Protein AF-A0AAW8RRN5-F1 (afdb_monomer_lite)

Sequence (176 aa):
TKATVTQSLIDQYHDVGMQFALWTVPYNDHQKYSDMGVDYITTDSASGNLRYFEPALRSGMTANKTDLTGPTYIEEMSNGEIHIRVNVTGGQNDVGVYICALESWAIPRYSLTLIGYVRSNKVTGFSFVPVAVGVGGYSANDSTIADANIKSGYLCTGTNWEQRSSYAAFDIFYRI

Secondary structure (DSSP, 8-state):
-PPPP-HHHHHHHHHTT---EEEEE-GGGHHHHHHTT-SEEEEETTTTEEEEE-PPB-TTEEE--SSSS---EEEEETTTEEEEEEEEEES--STT-EEEEPPGGG--SS-EEEEEEEE-SSSTT-SEEEEEEEEE-TT---TT-SSTT-SSSEEEE-TTGGG-SSEEEEEEEEE-

Radius of gyration: 20.65 Å; chains: 1; bounding box: 43×32×59 Å

InterPro domains:
  IPR017946 PLC-like phosphodiesterase, TIM beta/alpha-barrel domain superfamily [G3DSA:3.20.20.190] (1-54)
  IPR017946 PLC-like phosphodiesterase, TIM beta/alpha-barrel domain superfamily [SSF51695] (4-52)

Structure (mmCIF, N/CA/C/O backbone):
data_AF-A0AAW8RRN5-F1
#
_entry.id   AF-A0AAW8RRN5-F1
#
loop_
_atom_site.group_PDB
_atom_site.id
_atom_site.type_symbol
_atom_site.label_atom_id
_atom_site.label_alt_id
_atom_site.label_comp_id
_atom_site.label_asym_id
_atom_site.label_entity_id
_atom_site.label_seq_id
_atom_site.pdbx_PDB_ins_code
_atom_site.Cartn_x
_atom_site.Cartn_y
_atom_site.Cartn_z
_atom_site.occupancy
_atom_site.B_iso_or_equiv
_atom_site.auth_seq_id
_atom_site.auth_comp_id
_atom_site.auth_asym_id
_atom_site.auth_atom_id
_atom_site.pdbx_PDB_model_num
ATOM 1 N N . THR A 1 1 ? 0.189 17.343 36.666 1.00 41.44 1 THR A N 1
ATOM 2 C CA . THR A 1 1 ? 0.437 15.914 36.966 1.00 41.44 1 THR A CA 1
ATOM 3 C C . THR A 1 1 ? -0.049 15.115 35.776 1.00 41.44 1 THR A C 1
ATOM 5 O O . THR A 1 1 ? -1.177 15.344 35.365 1.00 41.44 1 THR A O 1
ATOM 8 N N . LYS A 1 2 ? 0.783 14.272 35.147 1.00 42.06 2 LYS A N 1
ATOM 9 C CA . LYS A 1 2 ? 0.292 13.385 34.077 1.00 42.06 2 LYS A CA 1
ATOM 10 C C . LYS A 1 2 ? -0.661 12.380 34.727 1.00 42.06 2 LYS A C 1
ATOM 12 O O . LYS A 1 2 ? -0.235 11.671 35.636 1.00 42.06 2 LYS A O 1
ATOM 17 N N . ALA A 1 3 ? -1.929 12.362 34.323 1.00 53.38 3 ALA A N 1
ATOM 18 C CA . ALA A 1 3 ? -2.833 11.290 34.716 1.00 53.38 3 ALA A CA 1
ATOM 19 C C . ALA A 1 3 ? -2.249 9.983 34.161 1.00 53.38 3 ALA A C 1
ATOM 21 O O . ALA A 1 3 ? -2.013 9.875 32.959 1.00 53.38 3 ALA A O 1
ATOM 22 N N . THR A 1 4 ? -1.916 9.041 35.041 1.00 71.38 4 THR A N 1
ATOM 23 C CA . THR A 1 4 ? -1.472 7.704 34.640 1.00 71.38 4 THR A CA 1
ATOM 24 C C . THR A 1 4 ? -2.639 6.763 34.860 1.00 71.38 4 THR A C 1
ATOM 26 O O . THR A 1 4 ? -3.236 6.746 35.933 1.00 71.38 4 THR A O 1
ATOM 29 N N . VAL A 1 5 ? -3.006 6.033 33.813 1.00 83.19 5 VAL A N 1
ATOM 30 C CA . VAL A 1 5 ? -4.026 4.989 33.893 1.00 83.19 5 VAL A CA 1
ATOM 31 C C . VAL A 1 5 ? -3.400 3.826 34.656 1.00 83.19 5 VAL A C 1
ATOM 33 O O . VAL A 1 5 ? -2.374 3.293 34.231 1.00 83.19 5 VAL A O 1
ATOM 36 N N . THR A 1 6 ? -3.978 3.481 35.802 1.00 90.38 6 THR A N 1
ATOM 37 C CA . THR A 1 6 ? -3.542 2.375 36.663 1.00 90.38 6 THR A CA 1
ATOM 38 C C . THR A 1 6 ? -4.605 1.281 36.683 1.00 90.38 6 THR A C 1
ATOM 40 O O . THR A 1 6 ? -5.765 1.552 36.380 1.00 90.38 6 THR A O 1
ATOM 43 N N . GLN A 1 7 ? -4.224 0.060 37.076 1.00 91.56 7 GLN A N 1
ATOM 44 C CA . GLN A 1 7 ? -5.169 -1.053 37.230 1.00 91.56 7 GLN A CA 1
ATOM 45 C C . GLN A 1 7 ? -6.316 -0.676 38.176 1.00 91.56 7 GLN A C 1
ATOM 47 O O . GLN A 1 7 ? -7.476 -0.765 37.807 1.00 91.56 7 GLN A O 1
ATOM 52 N N . SER A 1 8 ? -5.986 -0.106 39.339 1.00 92.75 8 SER A N 1
ATOM 53 C CA . SER A 1 8 ? -6.981 0.296 40.338 1.00 92.75 8 SER A CA 1
ATOM 54 C C . SER A 1 8 ? -7.982 1.334 39.833 1.00 92.75 8 SER A C 1
ATOM 56 O O . SER A 1 8 ? -9.090 1.397 40.349 1.00 92.75 8 SER A O 1
ATOM 58 N N . LEU A 1 9 ? -7.604 2.173 38.861 1.00 90.75 9 LEU A N 1
ATOM 59 C CA . LEU A 1 9 ? -8.548 3.100 38.243 1.00 90.75 9 LEU A CA 1
ATOM 60 C C . LEU A 1 9 ? -9.556 2.340 37.380 1.00 90.75 9 LEU A C 1
ATOM 62 O O . LEU A 1 9 ? -10.740 2.626 37.469 1.00 90.75 9 LEU A O 1
ATOM 66 N N . ILE A 1 10 ? -9.092 1.387 36.569 1.00 92.56 10 ILE A N 1
ATOM 67 C CA . ILE A 1 10 ? -9.951 0.568 35.703 1.00 92.56 10 ILE A CA 1
ATOM 68 C C . ILE A 1 10 ? -10.913 -0.258 36.562 1.00 92.56 10 ILE A C 1
ATOM 70 O O . ILE A 1 10 ? -12.122 -0.189 36.350 1.00 92.56 10 ILE A O 1
ATOM 74 N N . ASP A 1 11 ? -10.388 -0.913 37.601 1.00 94.56 11 ASP A N 1
ATOM 75 C CA . ASP A 1 11 ? -11.176 -1.712 38.542 1.00 94.56 11 ASP A CA 1
ATOM 76 C C . ASP A 1 11 ? -12.302 -0.876 39.182 1.00 94.56 11 ASP A C 1
ATOM 78 O O . ASP A 1 11 ? -13.442 -1.321 39.245 1.00 94.56 11 ASP A O 1
ATOM 82 N N . GLN A 1 12 ? -12.031 0.380 39.568 1.00 94.12 12 GLN A N 1
ATOM 83 C CA . GLN A 1 12 ? -13.049 1.278 40.137 1.00 94.12 12 GLN A CA 1
ATOM 84 C C . GLN A 1 12 ? -14.216 1.567 39.184 1.00 94.12 12 GLN A C 1
ATOM 86 O O . GLN A 1 12 ? -15.344 1.727 39.651 1.00 94.12 12 GLN A O 1
ATOM 91 N N . TYR A 1 13 ? -13.972 1.666 37.873 1.00 93.88 13 TYR A N 1
ATOM 92 C CA . TYR A 1 13 ? -15.048 1.852 36.893 1.00 93.88 13 TYR A CA 1
ATOM 93 C C . TYR A 1 13 ? -15.835 0.559 36.684 1.00 93.88 13 TYR A C 1
ATOM 95 O O . TYR A 1 13 ? -17.067 0.593 36.637 1.00 93.88 13 TYR A O 1
ATOM 103 N N . HIS A 1 14 ? -15.147 -0.580 36.625 1.00 95.50 14 HIS A N 1
ATOM 104 C CA . HIS A 1 14 ? -15.796 -1.883 36.500 1.00 95.50 14 HIS A CA 1
ATOM 105 C C . HIS A 1 14 ? -16.646 -2.234 37.728 1.00 95.50 14 HIS A C 1
ATOM 107 O O . HIS A 1 14 ? -17.763 -2.724 37.562 1.00 95.50 14 HIS A O 1
ATOM 113 N N . ASP A 1 15 ? -16.192 -1.897 38.939 1.00 96.31 15 ASP A N 1
ATOM 114 C CA . ASP A 1 15 ? -16.915 -2.122 40.201 1.00 96.31 15 ASP A CA 1
ATOM 115 C C . ASP A 1 15 ? -18.271 -1.397 40.252 1.00 96.31 15 ASP A C 1
ATOM 117 O O . ASP A 1 15 ? -19.215 -1.866 40.891 1.00 96.31 15 ASP A O 1
ATOM 121 N N . VAL A 1 16 ? -18.395 -0.261 39.555 1.00 96.12 16 VAL A N 1
ATOM 122 C CA . VAL A 1 16 ? -19.658 0.487 39.424 1.00 96.12 16 VAL A CA 1
ATOM 123 C C . VAL A 1 16 ? -20.437 0.135 38.151 1.00 96.12 16 VAL A C 1
ATOM 125 O O . VAL A 1 16 ? -21.426 0.793 37.827 1.00 96.12 16 VAL A O 1
ATOM 128 N N . GLY A 1 17 ? -20.015 -0.906 37.426 1.00 94.44 17 GLY A N 1
ATOM 129 C CA . GLY A 1 17 ? -20.662 -1.391 36.206 1.00 94.44 17 GLY A CA 1
ATOM 130 C C . GLY A 1 17 ? -20.455 -0.497 34.981 1.00 94.44 17 GLY A C 1
ATOM 131 O O . GLY A 1 17 ? -21.230 -0.583 34.028 1.00 94.44 17 GLY A O 1
ATOM 132 N N . MET A 1 18 ? -19.450 0.381 34.997 1.00 93.44 18 MET A N 1
ATOM 133 C CA . MET A 1 18 ? -19.102 1.237 33.865 1.00 93.44 18 MET A CA 1
ATOM 134 C C . MET A 1 18 ? -18.005 0.606 33.012 1.00 93.44 18 MET A C 1
ATOM 136 O O . MET A 1 18 ? -17.092 -0.025 33.529 1.00 93.44 18 MET A O 1
ATOM 140 N N . GLN A 1 19 ? -18.065 0.846 31.703 1.00 91.50 19 GLN A N 1
ATOM 141 C CA . GLN A 1 19 ? -16.966 0.528 30.792 1.00 91.50 19 GLN A CA 1
ATOM 142 C C . GLN A 1 19 ? -15.908 1.634 30.829 1.00 91.50 19 GLN A C 1
ATOM 144 O O . GLN A 1 19 ? -16.240 2.817 30.966 1.00 91.50 19 GLN A O 1
ATOM 149 N N . PHE A 1 20 ? -14.643 1.261 30.663 1.00 90.44 20 PHE A N 1
ATOM 150 C CA . PHE A 1 20 ? -13.511 2.176 30.677 1.00 90.44 20 PHE A CA 1
ATOM 151 C C . PHE A 1 20 ? -12.835 2.240 29.306 1.00 90.44 20 PHE A C 1
ATOM 153 O O . PHE A 1 20 ? -12.368 1.235 28.774 1.00 90.44 20 PHE A O 1
ATOM 160 N N . ALA A 1 21 ? -12.751 3.444 28.738 1.00 88.50 21 ALA A N 1
ATOM 161 C CA . ALA A 1 21 ? -12.163 3.674 27.424 1.00 88.50 21 ALA A CA 1
ATOM 162 C C . ALA A 1 21 ? -10.966 4.627 27.495 1.00 88.50 21 ALA A C 1
ATOM 164 O O . ALA A 1 21 ? -10.971 5.605 28.245 1.00 88.50 21 ALA A O 1
ATOM 165 N N . LEU A 1 22 ? -9.960 4.374 26.661 1.00 86.50 22 LEU A N 1
ATOM 166 C CA . LEU A 1 22 ? -8.821 5.262 26.467 1.00 86.50 22 LEU A CA 1
ATOM 167 C C . LEU A 1 22 ? -8.918 5.989 25.133 1.00 86.50 22 LEU A C 1
ATOM 169 O O . LEU A 1 22 ? -9.184 5.381 24.099 1.00 86.50 22 LEU A O 1
ATOM 173 N N . TRP A 1 23 ? -8.662 7.301 25.166 1.00 78.19 23 TRP A N 1
ATOM 174 C CA . TRP A 1 23 ? -8.775 8.125 23.967 1.00 78.19 23 TRP A CA 1
ATOM 175 C C . TRP A 1 23 ? -7.656 7.846 22.956 1.00 78.19 23 TRP A C 1
ATOM 177 O O . TRP A 1 23 ? -7.936 7.527 21.804 1.00 78.19 23 TRP A O 1
ATOM 187 N N . THR A 1 24 ? -6.392 7.934 23.386 1.00 76.38 24 THR A N 1
ATOM 188 C CA . THR A 1 24 ? -5.209 7.728 22.533 1.00 76.38 24 THR A CA 1
ATOM 189 C C . THR A 1 24 ? -4.173 6.876 23.252 1.00 76.38 24 THR A C 1
ATOM 191 O O . THR A 1 24 ? -3.712 7.248 24.333 1.00 76.38 24 THR A O 1
ATOM 194 N N . VAL A 1 25 ? -3.779 5.757 22.641 1.00 74.38 25 VAL A N 1
ATOM 195 C CA . VAL A 1 25 ? -2.774 4.830 23.186 1.00 74.38 25 VAL A CA 1
ATOM 196 C C . VAL A 1 25 ? -1.744 4.481 22.107 1.00 74.38 25 VAL A C 1
ATOM 198 O O . VAL A 1 25 ? -2.147 4.129 20.998 1.00 74.38 25 VAL A O 1
ATOM 201 N N . PRO A 1 26 ? -0.426 4.543 22.375 1.00 73.81 26 PRO A N 1
ATOM 202 C CA . PRO A 1 26 ? 0.571 4.035 21.436 1.00 73.81 26 PRO A CA 1
ATOM 203 C C . PRO A 1 26 ? 0.301 2.585 21.057 1.00 73.81 26 PRO A C 1
ATOM 205 O O . PRO A 1 26 ? 0.057 1.772 21.940 1.00 73.81 26 PRO A O 1
ATOM 208 N N . TYR A 1 27 ? 0.373 2.252 19.766 1.00 67.94 27 TYR A N 1
ATOM 209 C CA . TYR A 1 27 ? 0.053 0.906 19.268 1.00 67.94 27 TYR A CA 1
ATOM 210 C C . TYR A 1 27 ? 0.786 -0.202 20.045 1.00 67.94 27 TYR A C 1
ATOM 212 O O . TYR A 1 27 ? 0.184 -1.182 20.472 1.00 67.94 27 TYR A O 1
ATOM 220 N N . ASN A 1 28 ? 2.071 0.017 20.346 1.00 74.50 28 ASN A N 1
ATOM 221 C CA . ASN A 1 28 ? 2.898 -0.922 21.114 1.00 74.50 28 ASN A CA 1
ATOM 222 C C . ASN A 1 28 ? 2.404 -1.172 22.553 1.00 74.50 28 ASN A C 1
ATOM 224 O O . ASN A 1 28 ? 2.787 -2.169 23.157 1.00 74.50 28 ASN A O 1
ATOM 228 N N . ASP A 1 29 ? 1.559 -0.293 23.095 1.00 80.69 29 ASP A N 1
ATOM 229 C CA . ASP A 1 29 ? 0.977 -0.411 24.431 1.00 80.69 29 ASP A CA 1
ATOM 230 C C . ASP A 1 29 ? -0.466 -0.957 24.409 1.00 80.69 29 ASP A C 1
ATOM 232 O O . ASP A 1 29 ? -1.042 -1.165 25.475 1.00 80.69 29 ASP A O 1
ATOM 236 N N . HIS A 1 30 ? -1.077 -1.219 23.244 1.00 78.69 30 HIS A N 1
ATOM 237 C CA . HIS A 1 30 ? -2.470 -1.700 23.169 1.00 78.69 30 HIS A CA 1
ATOM 238 C C . HIS A 1 30 ? -2.669 -3.005 23.933 1.00 78.69 30 HIS A C 1
ATOM 240 O O . HIS A 1 30 ? -3.596 -3.100 24.734 1.00 78.69 30 HIS A O 1
ATOM 246 N N . GLN A 1 31 ? -1.762 -3.973 23.759 1.00 78.94 31 GLN A N 1
ATOM 247 C CA . GLN A 1 31 ? -1.836 -5.246 24.479 1.00 78.94 31 GLN A CA 1
ATOM 248 C C . GLN A 1 31 ? -1.771 -5.030 25.992 1.00 78.94 31 GLN A C 1
ATOM 250 O O . GLN A 1 31 ? -2.593 -5.565 26.722 1.00 78.94 31 GLN A O 1
ATOM 255 N N . LYS A 1 32 ? -0.864 -4.165 26.457 1.00 87.06 32 LYS A N 1
ATOM 256 C CA . LYS A 1 32 ? -0.743 -3.820 27.876 1.00 87.06 32 LYS A CA 1
ATOM 257 C C . LYS A 1 32 ? -2.063 -3.285 28.439 1.00 87.06 32 LYS A C 1
ATOM 259 O O . LYS A 1 32 ? -2.450 -3.679 29.530 1.00 87.06 32 LYS A O 1
ATOM 264 N N . TYR A 1 33 ? -2.744 -2.383 27.733 1.00 88.25 33 TYR A N 1
ATOM 265 C CA . TYR A 1 33 ? -4.007 -1.815 28.218 1.00 88.25 33 TYR A CA 1
ATOM 266 C C . TYR A 1 33 ? -5.197 -2.771 28.063 1.00 88.25 33 TYR A C 1
ATOM 268 O O . TYR A 1 33 ? -6.084 -2.761 28.914 1.00 88.25 33 TYR A O 1
ATOM 276 N N . SER A 1 34 ? -5.183 -3.642 27.053 1.00 84.31 34 SER A N 1
ATOM 277 C CA . SER A 1 34 ? -6.124 -4.762 26.949 1.00 84.31 34 SER A CA 1
ATOM 278 C C . SER A 1 34 ? -5.972 -5.723 28.131 1.00 84.31 34 SER A C 1
ATOM 280 O O . SER A 1 34 ? -6.970 -6.113 28.728 1.00 84.31 34 SER A O 1
ATOM 282 N N . ASP A 1 35 ? -4.737 -6.063 28.510 1.00 86.88 35 ASP A N 1
ATOM 283 C CA . ASP A 1 35 ? -4.440 -6.938 29.652 1.00 86.88 35 ASP A CA 1
ATOM 284 C C . ASP A 1 35 ? -4.862 -6.303 30.986 1.00 86.88 35 ASP A C 1
ATOM 286 O O . ASP A 1 35 ? -5.194 -7.008 31.934 1.00 86.88 35 ASP A O 1
ATOM 290 N N . MET A 1 36 ? -4.882 -4.967 31.052 1.00 91.56 36 MET A N 1
ATOM 291 C CA . MET A 1 36 ? -5.386 -4.212 32.203 1.00 91.56 36 MET A CA 1
ATOM 292 C C . MET A 1 36 ? -6.921 -4.120 32.256 1.00 91.56 36 MET A C 1
ATOM 294 O O . MET A 1 36 ? -7.456 -3.600 33.232 1.00 91.56 36 MET A O 1
ATOM 298 N N . GLY A 1 37 ? -7.639 -4.594 31.233 1.00 89.56 37 GLY A N 1
ATOM 299 C CA . GLY A 1 37 ? -9.105 -4.580 31.187 1.00 89.56 37 GLY A CA 1
ATOM 300 C C . GLY A 1 37 ? -9.727 -3.323 30.572 1.00 89.56 37 GLY A C 1
ATOM 301 O O . GLY A 1 37 ? -10.896 -3.046 30.810 1.00 89.56 37 GLY A O 1
ATOM 302 N N . VAL A 1 38 ? -8.990 -2.536 29.786 1.00 90.88 38 VAL A N 1
ATOM 303 C CA . VAL A 1 38 ? -9.593 -1.419 29.037 1.00 90.88 38 VAL A CA 1
ATOM 304 C C . VAL A 1 38 ? -10.581 -1.965 28.000 1.00 90.88 38 VAL A C 1
ATOM 306 O O . VAL A 1 38 ? -10.202 -2.759 27.143 1.00 90.88 38 VAL A O 1
ATOM 309 N N . ASP A 1 39 ? -11.833 -1.503 28.049 1.00 88.81 39 ASP A N 1
ATOM 310 C CA . ASP A 1 39 ? -12.910 -1.961 27.165 1.00 88.81 39 ASP A CA 1
ATOM 311 C C . ASP A 1 39 ? -12.750 -1.446 25.726 1.00 88.81 39 ASP A C 1
ATOM 313 O O . ASP A 1 39 ? -13.026 -2.166 24.767 1.00 88.81 39 ASP A O 1
ATOM 317 N N . TYR A 1 40 ? -12.309 -0.191 25.566 1.00 84.06 40 TYR A N 1
ATOM 318 C CA . TYR A 1 40 ? -12.158 0.444 24.253 1.00 84.06 40 TYR A CA 1
ATOM 319 C C . TYR A 1 40 ? -10.923 1.342 24.180 1.00 84.06 40 TYR A C 1
ATOM 321 O O . TYR A 1 40 ? -10.646 2.126 25.086 1.00 84.06 40 TYR A O 1
ATOM 329 N N . ILE A 1 41 ? -10.225 1.307 23.048 1.00 81.62 41 ILE A N 1
ATOM 330 C CA . ILE A 1 41 ? -9.204 2.292 22.681 1.00 81.62 41 ILE A CA 1
ATOM 331 C C . ILE A 1 41 ? -9.722 3.017 21.440 1.00 81.62 41 ILE A C 1
ATOM 333 O O . ILE A 1 41 ? -9.908 2.394 20.399 1.00 81.62 41 ILE A O 1
ATOM 337 N N . THR A 1 42 ? -10.018 4.314 21.551 1.00 70.12 42 THR A N 1
ATOM 338 C CA . THR A 1 42 ? -10.723 5.034 20.474 1.00 70.12 42 THR A CA 1
ATOM 339 C C . THR A 1 42 ? -9.802 5.494 19.349 1.00 70.12 42 THR A C 1
ATOM 341 O O . THR A 1 42 ? -10.259 5.637 18.220 1.00 70.12 42 THR A O 1
ATOM 344 N N . THR A 1 43 ? -8.522 5.744 19.640 1.00 61.16 43 THR A N 1
ATOM 345 C CA . THR A 1 43 ? -7.493 6.122 18.659 1.00 61.16 43 THR A CA 1
ATOM 346 C C . THR A 1 43 ? -6.141 5.550 19.089 1.00 61.16 43 THR A C 1
ATOM 348 O O . THR A 1 43 ? -5.878 5.394 20.287 1.00 61.16 43 THR A O 1
ATOM 351 N N . ASP A 1 44 ? -5.257 5.246 18.144 1.00 58.59 44 ASP A N 1
ATOM 352 C CA . ASP A 1 44 ? -3.858 4.966 18.448 1.00 58.59 44 ASP A CA 1
ATOM 353 C C . ASP A 1 44 ? -3.005 6.245 18.349 1.00 58.59 44 ASP A C 1
ATOM 355 O O . ASP A 1 44 ? -3.378 7.241 17.725 1.00 58.59 44 ASP A O 1
ATOM 359 N N . SER A 1 45 ? -1.845 6.274 19.012 1.00 48.91 45 SER A N 1
ATOM 360 C CA . SER A 1 45 ? -0.952 7.445 18.963 1.00 48.91 45 SER A CA 1
ATOM 361 C C . SER A 1 45 ? -0.248 7.631 17.613 1.00 48.91 45 SER A C 1
ATOM 363 O O . SER A 1 45 ? 0.641 8.478 17.520 1.00 48.91 45 SER A O 1
ATOM 365 N N . ALA A 1 46 ? -0.608 6.862 16.578 1.00 51.88 46 ALA A N 1
ATOM 366 C CA . ALA A 1 46 ? -0.275 7.225 15.207 1.00 51.88 46 ALA A CA 1
ATOM 367 C C . ALA A 1 46 ? -1.102 8.442 14.742 1.00 51.88 46 ALA A C 1
ATOM 369 O O . ALA A 1 46 ? -0.706 9.069 13.768 1.00 51.88 46 ALA A O 1
ATOM 370 N N . SER A 1 47 ? -2.187 8.793 15.465 1.00 45.09 47 SER A N 1
ATOM 371 C CA . SER A 1 47 ? -2.990 10.044 15.534 1.00 45.09 47 SER A CA 1
ATOM 372 C C . SER A 1 47 ? -2.935 11.039 14.357 1.00 45.09 47 SER A C 1
ATOM 374 O O . SER A 1 47 ? -2.985 12.256 14.526 1.00 45.09 47 SER A O 1
ATOM 376 N N . GLY A 1 48 ? -2.881 10.497 13.152 1.00 49.84 48 GLY A N 1
ATOM 377 C CA . GLY A 1 48 ? -2.867 11.177 11.861 1.00 49.84 48 GLY A CA 1
ATOM 378 C C . GLY A 1 48 ? -3.263 10.196 10.762 1.00 49.84 48 GLY A C 1
ATOM 379 O O . GLY A 1 48 ? -3.972 10.578 9.833 1.00 49.84 48 GLY A O 1
ATOM 380 N N . ASN A 1 49 ? -2.917 8.918 10.952 1.00 55.16 49 ASN A N 1
ATOM 381 C CA . ASN A 1 49 ? -3.413 7.817 10.143 1.00 55.16 49 ASN A CA 1
ATOM 382 C C . ASN A 1 49 ? -4.612 7.158 10.836 1.00 55.16 49 ASN A C 1
ATOM 384 O O . ASN A 1 49 ? -4.520 6.734 11.983 1.00 55.16 49 ASN A O 1
ATOM 388 N N . LEU A 1 50 ? -5.753 7.114 10.153 1.00 65.88 50 LEU A N 1
ATOM 389 C CA . LEU A 1 50 ? -7.006 6.526 10.622 1.00 65.88 50 LEU A CA 1
ATOM 390 C C . LEU A 1 50 ? -6.946 4.991 10.639 1.00 65.88 50 LEU A C 1
ATOM 392 O O . LEU A 1 50 ? -7.660 4.366 11.423 1.00 65.88 50 LEU A O 1
ATOM 396 N N . ARG A 1 51 ? -6.113 4.385 9.777 1.00 81.50 51 ARG A N 1
ATOM 397 C CA . ARG A 1 51 ? -5.906 2.931 9.636 1.00 81.50 51 ARG A CA 1
ATOM 398 C C . ARG A 1 51 ? -4.494 2.632 9.129 1.00 81.50 51 ARG A C 1
ATOM 400 O O . ARG A 1 51 ? -3.955 3.430 8.368 1.00 81.50 51 ARG A O 1
ATOM 407 N N . TYR A 1 52 ? -3.927 1.483 9.505 1.00 86.44 52 TYR A N 1
ATOM 408 C CA . TYR A 1 52 ? -2.610 0.998 9.065 1.00 86.44 52 TYR A CA 1
ATOM 409 C C . TYR A 1 52 ? -2.647 -0.516 8.818 1.00 86.44 52 TYR A C 1
ATOM 411 O O . TYR A 1 52 ? -3.270 -1.257 9.579 1.00 86.44 52 TYR A O 1
ATOM 419 N N . PHE A 1 53 ? -1.984 -0.982 7.761 1.00 87.50 53 PHE A N 1
ATOM 420 C CA . PHE A 1 53 ? -1.899 -2.394 7.396 1.00 87.50 53 PHE A CA 1
ATOM 421 C C . PHE A 1 53 ? -0.596 -2.706 6.650 1.00 87.50 53 PHE A C 1
ATOM 423 O O . PHE A 1 53 ? -0.246 -2.033 5.682 1.00 87.50 53 PHE A O 1
ATOM 430 N N . GLU A 1 54 ? 0.099 -3.769 7.056 1.00 92.38 54 GLU A N 1
ATOM 431 C CA . GLU A 1 54 ? 1.272 -4.302 6.352 1.00 92.38 54 GLU A CA 1
ATOM 432 C C . GLU A 1 54 ? 0.875 -5.545 5.549 1.00 92.38 54 GLU A C 1
ATOM 434 O O . GLU A 1 54 ? 0.679 -6.619 6.128 1.00 92.38 54 GLU A O 1
ATOM 439 N N . PRO A 1 55 ? 0.733 -5.443 4.217 1.00 91.56 55 PRO A N 1
ATOM 440 C CA . PRO A 1 55 ? 0.283 -6.567 3.422 1.00 91.56 55 PRO A CA 1
ATOM 441 C C . PRO A 1 55 ? 1.395 -7.598 3.199 1.00 91.56 55 PRO A C 1
ATOM 443 O O . PRO A 1 55 ? 2.577 -7.272 3.059 1.00 91.56 55 PRO A O 1
ATOM 446 N N . ALA A 1 56 ? 1.002 -8.863 3.036 1.00 92.06 56 ALA A N 1
ATOM 447 C CA . ALA A 1 56 ? 1.909 -9.890 2.538 1.00 92.06 56 ALA A CA 1
ATOM 448 C C . ALA A 1 56 ? 2.317 -9.595 1.082 1.00 92.06 56 ALA A C 1
ATOM 450 O O . ALA A 1 56 ? 1.466 -9.396 0.205 1.00 92.06 56 ALA A O 1
ATOM 451 N N . LEU A 1 57 ? 3.627 -9.604 0.825 1.00 93.06 57 LEU A N 1
ATOM 452 C CA . LEU A 1 57 ? 4.189 -9.436 -0.514 1.00 93.06 57 LEU A CA 1
ATOM 453 C C . LEU A 1 57 ? 4.044 -10.715 -1.343 1.00 93.06 57 LEU A C 1
ATOM 455 O O . LEU A 1 57 ? 4.093 -11.832 -0.824 1.00 93.06 57 LEU A O 1
ATOM 459 N N . ARG A 1 58 ? 3.855 -10.542 -2.650 1.00 91.06 58 ARG A N 1
ATOM 460 C CA . ARG A 1 58 ? 3.514 -11.606 -3.601 1.00 91.06 58 ARG A CA 1
ATOM 461 C C . ARG A 1 58 ? 4.529 -11.692 -4.737 1.00 91.06 58 ARG A C 1
ATOM 463 O O . ARG A 1 58 ? 5.470 -10.910 -4.826 1.00 91.06 58 ARG A O 1
ATOM 470 N N . SER A 1 59 ? 4.358 -12.697 -5.594 1.00 89.75 59 SER A N 1
ATOM 471 C CA . SER A 1 59 ? 5.147 -12.876 -6.825 1.00 89.75 59 SER A CA 1
ATOM 472 C C . SER A 1 59 ? 6.667 -12.933 -6.604 1.00 89.75 59 SER A C 1
ATOM 474 O O . SER A 1 59 ? 7.450 -12.433 -7.413 1.00 89.75 59 SER A O 1
ATOM 476 N N . GLY A 1 60 ? 7.093 -13.524 -5.482 1.00 90.81 60 GLY A N 1
ATOM 477 C CA . GLY A 1 60 ? 8.506 -13.633 -5.106 1.00 90.81 60 GLY A CA 1
ATOM 478 C C . GLY A 1 60 ? 9.149 -12.319 -4.650 1.00 90.81 60 GLY A C 1
ATOM 479 O O . GLY A 1 60 ? 10.367 -12.279 -4.471 1.00 90.81 60 GLY A O 1
ATOM 480 N N . MET A 1 61 ? 8.366 -11.250 -4.474 1.00 92.06 61 MET A N 1
ATOM 481 C CA . MET A 1 61 ? 8.839 -10.004 -3.878 1.00 92.06 61 MET A CA 1
ATOM 482 C C . MET A 1 61 ? 8.982 -10.155 -2.364 1.00 92.06 61 MET A C 1
ATOM 484 O O . MET A 1 61 ? 8.195 -10.824 -1.698 1.00 92.06 61 MET A O 1
ATOM 488 N N . THR A 1 62 ? 9.995 -9.496 -1.816 1.00 92.44 62 THR A N 1
ATOM 489 C CA . THR A 1 62 ? 10.276 -9.429 -0.379 1.00 92.44 62 THR A CA 1
ATOM 490 C C . THR A 1 62 ? 10.569 -7.988 0.022 1.00 92.44 62 THR A C 1
ATOM 492 O O . THR A 1 62 ? 10.839 -7.141 -0.832 1.00 92.44 62 THR A O 1
ATOM 495 N N . ALA A 1 63 ? 10.490 -7.683 1.317 1.00 90.00 63 ALA A N 1
ATOM 496 C CA . ALA A 1 63 ? 10.745 -6.333 1.801 1.00 90.00 63 ALA A CA 1
ATOM 497 C C . ALA A 1 63 ? 12.201 -5.931 1.524 1.00 90.00 63 ALA A C 1
ATOM 499 O O . ALA A 1 63 ? 13.136 -6.671 1.843 1.00 90.00 63 ALA A O 1
ATOM 500 N N . ASN A 1 64 ? 12.397 -4.749 0.948 1.00 87.06 64 ASN A N 1
ATOM 501 C CA . ASN A 1 64 ? 13.728 -4.216 0.698 1.00 87.06 64 ASN A CA 1
ATOM 502 C C . ASN A 1 64 ? 14.350 -3.676 2.002 1.00 87.06 64 ASN A C 1
ATOM 504 O O . ASN A 1 64 ? 13.884 -2.682 2.556 1.00 87.06 64 ASN A O 1
ATOM 508 N N . LYS A 1 65 ? 15.402 -4.346 2.495 1.00 75.62 65 LYS A N 1
ATOM 509 C CA . LYS A 1 65 ? 16.055 -4.045 3.787 1.00 75.62 65 LYS A CA 1
ATOM 510 C C . LYS A 1 65 ? 17.332 -3.201 3.674 1.00 75.62 65 LYS A C 1
ATOM 512 O O . LYS A 1 65 ? 17.921 -2.876 4.699 1.00 75.62 65 LYS A O 1
ATOM 517 N N . THR A 1 66 ? 17.763 -2.850 2.463 1.00 60.69 66 THR A N 1
ATOM 518 C CA . THR A 1 66 ? 19.003 -2.096 2.223 1.00 60.69 66 THR A CA 1
ATOM 519 C C . THR A 1 66 ? 18.751 -0.588 2.254 1.00 60.69 66 THR A C 1
ATOM 521 O O . THR A 1 66 ? 18.832 0.073 1.231 1.00 60.69 66 THR A O 1
ATOM 524 N N . ASP A 1 67 ? 18.476 -0.035 3.435 1.00 57.62 67 ASP A N 1
ATOM 525 C CA . ASP A 1 67 ? 18.882 1.343 3.788 1.00 57.62 67 ASP A CA 1
ATOM 526 C C . ASP A 1 67 ? 17.833 2.480 3.793 1.00 57.62 67 ASP A C 1
ATOM 528 O O . ASP A 1 67 ? 18.220 3.605 4.089 1.00 57.62 67 ASP A O 1
ATOM 532 N N . LEU A 1 68 ? 16.519 2.260 3.617 1.00 53.81 68 LEU A N 1
ATOM 533 C CA . LEU A 1 68 ? 15.503 3.300 3.922 1.00 53.81 68 LEU A CA 1
ATOM 534 C C . LEU A 1 68 ? 14.206 2.737 4.548 1.00 53.81 68 LEU A C 1
ATOM 536 O O . LEU A 1 68 ? 13.237 2.418 3.864 1.00 53.81 68 LEU A O 1
ATOM 540 N N . THR A 1 69 ? 14.242 2.629 5.883 1.00 61.62 69 THR A N 1
ATOM 541 C CA . THR A 1 69 ? 13.176 2.911 6.878 1.00 61.62 69 THR A CA 1
ATOM 542 C C . THR A 1 69 ? 11.722 2.518 6.561 1.00 61.62 69 THR A C 1
ATOM 544 O O . THR A 1 69 ? 10.858 3.384 6.436 1.00 61.62 69 THR A O 1
ATOM 547 N N . GLY A 1 70 ? 11.420 1.217 6.524 1.00 72.56 70 GLY A N 1
ATOM 548 C CA . GLY A 1 70 ? 10.051 0.709 6.726 1.00 72.56 70 GLY A CA 1
ATOM 549 C C . GLY A 1 70 ? 9.611 -0.386 5.745 1.00 72.56 70 GLY A C 1
ATOM 550 O O . GLY A 1 70 ? 10.189 -0.506 4.660 1.00 72.56 70 GLY A O 1
ATOM 551 N N . PRO A 1 71 ? 8.625 -1.219 6.122 1.00 87.25 71 PRO A N 1
ATOM 552 C CA . PRO A 1 71 ? 8.043 -2.226 5.239 1.00 87.25 71 PRO A CA 1
ATOM 553 C C . PRO A 1 71 ? 7.215 -1.578 4.117 1.00 87.25 71 PRO A C 1
ATOM 555 O O . PRO A 1 71 ? 7.045 -0.361 4.060 1.00 87.25 71 PRO A O 1
ATOM 558 N N . THR A 1 72 ? 6.702 -2.405 3.204 1.00 92.62 72 THR A N 1
ATOM 559 C CA . THR A 1 72 ? 5.554 -1.994 2.383 1.00 92.62 72 THR A CA 1
ATOM 560 C C . THR A 1 72 ? 4.339 -1.925 3.301 1.00 92.62 72 THR A C 1
ATOM 562 O O . THR A 1 72 ? 4.090 -2.889 4.024 1.00 92.62 72 THR A O 1
ATOM 565 N N . TYR A 1 73 ? 3.602 -0.820 3.278 1.00 92.69 73 TYR A N 1
ATOM 566 C CA . TYR A 1 73 ? 2.418 -0.631 4.113 1.00 92.69 73 TYR A CA 1
ATOM 567 C C . TYR A 1 73 ? 1.346 0.176 3.383 1.00 92.69 73 TYR A C 1
ATOM 569 O O . TYR A 1 73 ? 1.612 0.838 2.378 1.00 92.69 73 TYR A O 1
ATOM 577 N N . ILE A 1 74 ? 0.131 0.107 3.916 1.00 93.50 74 ILE A N 1
ATOM 578 C CA . ILE A 1 74 ? -1.053 0.839 3.484 1.00 93.50 74 ILE A CA 1
ATOM 579 C C . ILE A 1 74 ? -1.579 1.588 4.703 1.00 93.50 74 ILE A C 1
ATOM 581 O O . ILE A 1 74 ? -1.778 0.984 5.755 1.00 93.50 74 ILE A O 1
ATOM 585 N N . GLU A 1 75 ? -1.829 2.882 4.567 1.00 91.62 75 GLU A N 1
ATOM 586 C CA . GLU A 1 75 ? -2.424 3.694 5.622 1.00 91.62 75 GLU A CA 1
ATOM 587 C C . GLU A 1 75 ? -3.487 4.646 5.077 1.00 91.62 75 GLU A C 1
ATOM 589 O O . GLU A 1 75 ? -3.420 5.100 3.937 1.00 91.62 75 GLU A O 1
ATOM 594 N N . GLU A 1 76 ? -4.496 4.928 5.892 1.00 87.56 76 GLU A N 1
ATOM 595 C CA . GLU A 1 76 ? -5.495 5.960 5.617 1.00 87.56 76 GLU A CA 1
ATOM 596 C C . GLU A 1 76 ? -5.053 7.238 6.329 1.00 87.56 76 GLU A C 1
ATOM 598 O O . GLU A 1 76 ? -5.038 7.270 7.553 1.00 87.56 76 GLU A O 1
ATOM 603 N N . MET A 1 77 ? -4.684 8.283 5.596 1.00 82.69 77 MET A N 1
ATOM 604 C CA . MET A 1 77 ? -4.305 9.577 6.161 1.00 82.69 77 MET A CA 1
ATOM 605 C C . MET A 1 77 ? -5.536 10.417 6.531 1.00 82.69 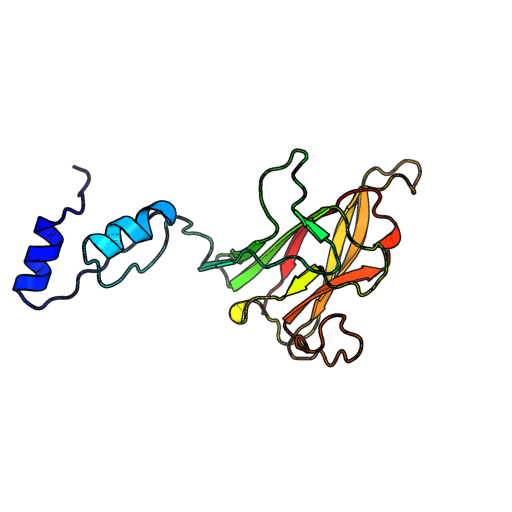77 MET A C 1
ATOM 607 O O . MET A 1 77 ? -6.654 10.216 6.042 1.00 82.69 77 MET A O 1
ATOM 611 N N . SER A 1 78 ? -5.329 11.414 7.392 1.00 70.88 78 SER A N 1
ATOM 612 C CA . SER A 1 78 ? -6.343 12.400 7.764 1.00 70.88 78 SER A CA 1
ATOM 613 C C . SER A 1 78 ? -6.941 13.070 6.522 1.00 70.88 78 SER A C 1
ATOM 615 O O . SER A 1 78 ? -6.214 13.813 5.869 1.00 70.88 78 SER A O 1
ATOM 617 N N . ASN A 1 79 ? -8.248 12.866 6.270 1.00 71.19 79 ASN A N 1
ATOM 618 C CA . ASN A 1 79 ? -9.061 13.259 5.090 1.00 71.19 79 ASN A CA 1
ATOM 619 C C . ASN A 1 79 ? -9.561 12.094 4.200 1.00 71.19 79 ASN A C 1
ATOM 621 O O . ASN A 1 79 ? -10.266 12.368 3.227 1.00 71.19 79 ASN A O 1
ATOM 625 N N . GLY A 1 80 ? -9.249 10.835 4.532 1.00 76.12 80 GLY A N 1
ATOM 626 C CA . GLY A 1 80 ? -9.697 9.663 3.763 1.00 76.12 80 GLY A CA 1
ATOM 627 C C . GLY A 1 80 ? -8.841 9.363 2.526 1.00 76.12 80 GLY A C 1
ATOM 628 O O . GLY A 1 80 ? -9.265 8.628 1.635 1.00 76.12 80 GLY A O 1
ATOM 629 N N . GLU A 1 81 ? -7.652 9.956 2.432 1.00 89.81 81 GLU A N 1
ATOM 630 C CA . GLU A 1 81 ? -6.656 9.625 1.416 1.00 89.81 81 GLU A CA 1
ATOM 631 C C . GLU A 1 81 ? -5.891 8.367 1.816 1.00 89.81 81 GLU A C 1
ATOM 633 O O . GLU A 1 81 ? -5.400 8.243 2.933 1.00 89.81 81 GLU A O 1
ATOM 638 N N . ILE A 1 82 ? -5.775 7.428 0.888 1.00 94.88 82 ILE A N 1
ATOM 639 C CA . ILE A 1 82 ? -4.977 6.228 1.060 1.00 94.88 82 ILE A CA 1
ATOM 640 C C . ILE A 1 82 ? -3.558 6.519 0.607 1.00 94.88 82 ILE A C 1
ATOM 642 O O . ILE A 1 82 ? -3.329 6.923 -0.535 1.00 94.88 82 ILE A O 1
ATOM 646 N N . HIS A 1 83 ? -2.615 6.255 1.496 1.00 94.50 83 HIS A N 1
ATOM 647 C CA . HIS A 1 83 ? -1.195 6.240 1.223 1.00 94.50 83 HIS A CA 1
ATOM 648 C C . HIS A 1 83 ? -0.711 4.789 1.192 1.00 94.50 83 HIS A C 1
ATOM 650 O O . HIS A 1 83 ? -0.970 4.006 2.105 1.00 94.50 83 HIS A O 1
ATOM 656 N N . ILE A 1 84 ? -0.004 4.416 0.130 1.00 95.38 84 ILE A N 1
ATOM 657 C CA . ILE A 1 84 ? 0.701 3.139 0.055 1.00 95.38 84 ILE A CA 1
ATOM 658 C C . ILE A 1 84 ? 2.175 3.423 -0.150 1.00 95.38 84 ILE A C 1
ATOM 660 O O . ILE A 1 84 ? 2.569 3.980 -1.177 1.00 95.38 84 ILE A O 1
ATOM 664 N N . ARG A 1 85 ? 2.992 2.940 0.780 1.00 93.75 85 ARG A N 1
ATOM 665 C CA . ARG A 1 85 ? 4.431 2.860 0.579 1.00 93.75 85 ARG A CA 1
ATOM 666 C C . ARG A 1 85 ? 4.779 1.520 -0.033 1.00 93.75 85 ARG A C 1
ATOM 668 O O . ARG A 1 85 ? 4.535 0.476 0.567 1.00 93.75 85 ARG A O 1
ATOM 675 N N . VAL A 1 86 ? 5.410 1.540 -1.199 1.00 93.69 86 VAL A N 1
ATOM 676 C CA . VAL A 1 86 ? 5.978 0.356 -1.847 1.00 93.69 86 VAL A CA 1
ATOM 677 C C . VAL A 1 86 ? 7.465 0.320 -1.550 1.00 93.69 86 VAL A C 1
ATOM 679 O O . VAL A 1 86 ? 8.194 1.217 -1.957 1.00 93.69 86 VAL A O 1
ATOM 682 N N . ASN A 1 87 ? 7.930 -0.725 -0.866 1.00 92.56 87 ASN A N 1
ATOM 683 C CA . ASN A 1 87 ? 9.350 -0.944 -0.597 1.00 92.56 87 ASN A CA 1
ATOM 684 C C . ASN A 1 87 ? 9.710 -2.426 -0.769 1.00 92.56 87 ASN A C 1
ATOM 686 O O . ASN A 1 87 ? 9.653 -3.220 0.176 1.00 92.56 87 ASN A O 1
ATOM 690 N N . VAL A 1 88 ? 10.053 -2.810 -2.000 1.00 92.69 88 VAL A N 1
ATOM 691 C CA . VAL A 1 88 ? 10.189 -4.214 -2.417 1.00 92.69 88 VAL A CA 1
ATOM 692 C C . VAL A 1 88 ? 11.498 -4.495 -3.150 1.00 92.69 88 VAL A C 1
ATOM 694 O O . VAL A 1 88 ? 12.025 -3.660 -3.885 1.00 92.69 88 VAL A O 1
ATOM 697 N N . THR A 1 89 ? 12.009 -5.710 -2.975 1.00 91.69 89 THR A N 1
ATOM 698 C CA . THR A 1 89 ? 13.145 -6.296 -3.698 1.00 91.69 89 THR A CA 1
ATOM 699 C C . THR A 1 89 ? 12.813 -7.732 -4.119 1.00 91.69 89 THR A C 1
ATOM 701 O O . THR A 1 89 ? 11.856 -8.329 -3.624 1.00 91.69 89 THR A O 1
ATOM 704 N N . GLY A 1 90 ? 13.582 -8.303 -5.047 1.00 91.06 90 GLY A N 1
ATOM 705 C CA . GLY A 1 90 ? 13.262 -9.607 -5.643 1.00 91.06 90 GLY A CA 1
ATOM 706 C C . GLY A 1 90 ? 12.031 -9.548 -6.556 1.00 91.06 90 GLY A C 1
ATOM 707 O O . GLY A 1 90 ? 11.648 -8.465 -6.997 1.00 91.06 90 GLY A O 1
ATOM 708 N N . GLY A 1 91 ? 11.425 -10.698 -6.855 1.00 91.12 91 GLY A N 1
ATOM 709 C CA . GLY A 1 91 ? 10.290 -10.825 -7.779 1.00 91.12 91 GLY A CA 1
ATOM 710 C C . GLY A 1 91 ? 10.613 -10.534 -9.251 1.00 91.12 91 GLY A C 1
ATOM 711 O O . GLY A 1 91 ? 11.710 -10.083 -9.590 1.00 91.12 91 GLY A O 1
ATOM 712 N N . GLN A 1 92 ? 9.642 -10.805 -10.127 1.00 90.06 92 GLN A N 1
ATOM 713 C CA . GLN A 1 92 ? 9.771 -10.576 -11.570 1.00 90.06 92 GLN A CA 1
ATOM 714 C C . GLN A 1 92 ? 9.638 -9.094 -11.941 1.00 90.06 92 GLN A C 1
ATOM 716 O O . GLN A 1 92 ? 9.121 -8.272 -11.180 1.00 90.06 92 GLN A O 1
ATOM 721 N N . ASN A 1 93 ? 10.134 -8.762 -13.131 1.00 91.94 93 ASN A N 1
ATOM 722 C CA . ASN A 1 93 ? 10.146 -7.408 -13.681 1.00 91.94 93 ASN A CA 1
ATOM 723 C C . ASN A 1 93 ? 9.107 -7.193 -14.792 1.00 91.94 93 ASN A C 1
ATOM 725 O O . ASN A 1 93 ? 9.160 -6.182 -15.486 1.00 91.94 93 ASN A O 1
ATOM 729 N N . ASP A 1 94 ? 8.169 -8.121 -14.943 1.00 90.00 94 ASP A N 1
ATOM 730 C CA . ASP A 1 94 ? 7.116 -8.032 -15.946 1.00 90.00 94 ASP A CA 1
ATOM 731 C C . ASP A 1 94 ? 6.020 -7.037 -15.534 1.00 90.00 94 ASP A C 1
ATOM 733 O O . ASP A 1 94 ? 5.892 -6.646 -14.367 1.00 90.00 94 ASP A O 1
ATOM 737 N N . VAL A 1 95 ? 5.217 -6.630 -16.514 1.00 89.62 95 VAL A N 1
ATOM 738 C CA . VAL A 1 95 ? 4.000 -5.833 -16.311 1.00 89.62 95 VAL A CA 1
ATOM 739 C C . VAL A 1 95 ? 2.878 -6.738 -15.791 1.00 89.62 95 VAL A C 1
ATOM 741 O O . VAL A 1 95 ? 2.769 -7.890 -16.203 1.00 89.62 95 VAL A O 1
ATOM 744 N N . GLY A 1 96 ? 2.025 -6.217 -14.909 1.00 87.31 96 GLY A N 1
ATOM 745 C CA . GLY A 1 96 ? 0.878 -6.943 -14.354 1.00 87.31 96 GLY A CA 1
ATOM 746 C C . GLY A 1 96 ? 1.235 -7.904 -13.218 1.00 87.31 96 GLY A C 1
ATOM 747 O O . GLY A 1 96 ? 0.400 -8.697 -12.789 1.00 87.31 96 GLY A O 1
ATOM 748 N N . VAL A 1 97 ? 2.462 -7.842 -12.699 1.00 89.88 97 VAL A N 1
ATOM 749 C CA . VAL A 1 97 ? 2.911 -8.679 -11.583 1.00 89.88 97 VAL A CA 1
ATOM 750 C C . VAL A 1 97 ? 2.319 -8.152 -10.279 1.00 89.88 97 VAL A C 1
ATOM 752 O O . VAL A 1 97 ? 2.418 -6.969 -9.962 1.00 89.88 97 VAL A O 1
ATOM 755 N N . TYR A 1 98 ? 1.720 -9.041 -9.489 1.00 90.38 98 TYR A N 1
ATOM 756 C CA . TYR A 1 98 ? 1.081 -8.693 -8.219 1.00 90.38 98 TYR A CA 1
ATOM 757 C C . TYR A 1 98 ? 2.124 -8.399 -7.150 1.00 90.38 98 TYR A C 1
ATOM 759 O O . TYR A 1 98 ? 2.949 -9.261 -6.840 1.00 90.38 98 TYR A O 1
ATOM 767 N N . ILE A 1 99 ? 2.045 -7.209 -6.561 1.00 93.19 99 ILE A N 1
ATOM 768 C CA . ILE A 1 99 ? 2.891 -6.791 -5.444 1.00 93.19 99 ILE A CA 1
ATOM 769 C C . ILE A 1 99 ? 2.257 -7.267 -4.137 1.00 93.19 99 ILE A C 1
ATOM 771 O O . ILE A 1 99 ? 2.896 -7.980 -3.367 1.00 93.19 99 ILE A O 1
ATOM 775 N N . CYS A 1 100 ? 0.992 -6.912 -3.900 1.00 93.25 100 CYS A N 1
ATOM 776 C CA . CYS A 1 100 ? 0.259 -7.265 -2.687 1.00 93.25 100 CYS A CA 1
ATOM 777 C C . CYS A 1 100 ? -1.266 -7.120 -2.859 1.00 93.25 100 CYS A C 1
ATOM 779 O O . CYS A 1 100 ? -1.744 -6.584 -3.862 1.00 93.25 100 CYS A O 1
ATOM 781 N N . ALA A 1 101 ? -2.024 -7.622 -1.880 1.00 92.00 101 ALA A N 1
ATOM 782 C CA . ALA A 1 101 ? -3.456 -7.351 -1.751 1.00 92.00 101 ALA A CA 1
ATOM 783 C C . ALA A 1 101 ? -3.680 -6.071 -0.932 1.00 92.00 101 ALA A C 1
ATOM 785 O O . ALA A 1 101 ? -2.901 -5.775 -0.025 1.00 92.00 101 ALA A O 1
ATOM 786 N N . LEU A 1 102 ? -4.750 -5.345 -1.242 1.00 92.62 102 LEU A N 1
ATOM 787 C CA . LEU A 1 102 ? -5.227 -4.221 -0.442 1.00 92.62 102 LEU A CA 1
ATOM 788 C C . LEU A 1 102 ? -6.155 -4.734 0.661 1.00 92.62 102 LEU A C 1
ATOM 790 O O . LEU A 1 102 ? -6.894 -5.698 0.457 1.00 92.62 102 LEU A O 1
ATOM 794 N N . GLU A 1 103 ? -6.150 -4.061 1.808 1.00 89.12 103 GLU A N 1
ATOM 795 C CA . GLU A 1 103 ? -7.164 -4.285 2.837 1.00 89.12 103 GLU A CA 1
ATOM 796 C C . GLU A 1 103 ? -8.515 -3.714 2.378 1.00 89.12 103 GLU A C 1
ATOM 798 O O . GLU A 1 103 ? -8.563 -2.758 1.605 1.00 89.12 103 GLU A O 1
ATOM 803 N N . SER A 1 104 ? -9.619 -4.290 2.852 1.00 89.06 104 SER A N 1
ATOM 804 C CA . SER A 1 104 ? -10.990 -3.975 2.418 1.00 89.06 104 SER A CA 1
ATOM 805 C C . SER A 1 104 ? -11.338 -2.478 2.408 1.00 89.06 104 SER A C 1
ATOM 807 O O . SER A 1 104 ? -12.049 -2.014 1.513 1.00 89.06 104 SER A O 1
ATOM 809 N N . TRP A 1 105 ? -10.809 -1.712 3.365 1.00 86.50 105 TRP A N 1
ATOM 810 C CA . TRP A 1 105 ? -11.012 -0.265 3.479 1.00 86.50 105 TRP A CA 1
ATOM 811 C C . TRP A 1 105 ? -10.147 0.576 2.535 1.00 86.50 105 TRP A C 1
ATOM 813 O O . TRP A 1 105 ? -10.417 1.761 2.382 1.00 86.50 105 TRP A O 1
ATOM 823 N N . ALA A 1 106 ? -9.134 -0.014 1.902 1.00 92.31 106 ALA A N 1
ATOM 824 C CA . ALA A 1 106 ? -8.245 0.647 0.953 1.00 92.31 106 ALA A CA 1
ATOM 825 C C . ALA A 1 106 ? -8.658 0.412 -0.514 1.00 92.31 106 ALA A C 1
ATOM 827 O O . ALA A 1 106 ? -8.001 0.899 -1.424 1.00 92.31 106 ALA A O 1
ATOM 828 N N . ILE A 1 107 ? -9.731 -0.336 -0.792 1.00 91.94 107 ILE A N 1
ATOM 829 C CA . ILE A 1 107 ? -10.107 -0.687 -2.170 1.00 91.94 107 ILE A CA 1
ATOM 830 C C . ILE A 1 107 ? -10.896 0.464 -2.826 1.00 91.94 107 ILE A C 1
ATOM 832 O O . ILE A 1 107 ? -12.022 0.740 -2.399 1.00 91.94 107 ILE A O 1
ATOM 836 N N . PRO A 1 108 ? -10.387 1.104 -3.900 1.00 91.88 108 PRO A N 1
ATOM 837 C CA . PRO A 1 108 ? -11.126 2.150 -4.601 1.00 91.88 108 PRO A CA 1
ATOM 838 C C . PRO A 1 108 ? -12.287 1.572 -5.420 1.00 91.88 108 PRO A C 1
ATOM 840 O O . PRO A 1 108 ? -12.268 0.416 -5.853 1.00 91.88 108 PRO A O 1
ATOM 843 N N . ARG A 1 109 ? -13.305 2.395 -5.706 1.00 88.38 109 ARG A N 1
ATOM 844 C CA . ARG A 1 109 ? -14.428 1.981 -6.568 1.00 88.38 109 ARG A CA 1
ATOM 845 C C . ARG A 1 109 ? -13.968 1.624 -7.983 1.00 88.38 109 ARG A C 1
ATOM 847 O O . ARG A 1 109 ? -14.400 0.609 -8.527 1.00 88.38 109 ARG A O 1
ATOM 854 N N . TYR A 1 110 ? -13.111 2.460 -8.563 1.00 90.19 110 TYR A N 1
ATOM 855 C CA . TYR A 1 110 ? -12.552 2.268 -9.897 1.00 90.19 110 TYR A CA 1
ATOM 856 C C . TYR A 1 110 ? -11.062 1.969 -9.813 1.00 90.19 110 TYR A C 1
ATOM 858 O O . TYR A 1 110 ? -10.370 2.505 -8.952 1.00 90.19 110 TYR A O 1
ATOM 866 N N . SER A 1 111 ? -10.572 1.127 -10.718 1.00 91.75 111 SER A N 1
ATOM 867 C CA . SER A 1 111 ? -9.140 0.873 -10.840 1.00 91.75 111 SER A CA 1
ATOM 868 C C . SER A 1 111 ? -8.392 2.136 -11.255 1.00 91.75 111 SER A C 1
ATOM 870 O O . SER A 1 111 ? -8.874 2.916 -12.079 1.00 91.75 111 SER A O 1
ATOM 872 N N . LEU A 1 112 ? -7.198 2.315 -10.699 1.00 93.75 112 LEU A N 1
ATOM 873 C CA . LEU A 1 112 ? -6.353 3.482 -10.925 1.00 93.75 112 LEU A CA 1
ATOM 874 C C . LEU A 1 112 ? -5.020 3.055 -11.537 1.00 93.75 112 LEU A C 1
ATOM 876 O O . LEU A 1 112 ? -4.511 1.965 -11.277 1.00 93.75 112 LEU A O 1
ATOM 880 N N . THR A 1 113 ? -4.433 3.943 -12.333 1.00 94.44 113 THR A N 1
ATOM 881 C CA . THR A 1 113 ? -3.030 3.854 -12.743 1.00 94.44 113 THR A CA 1
ATOM 882 C C . THR A 1 113 ? -2.301 5.044 -12.146 1.00 94.44 113 THR A C 1
ATOM 884 O O . THR A 1 113 ? -2.581 6.188 -12.498 1.00 94.44 113 THR A O 1
ATOM 887 N N . LEU A 1 114 ? -1.400 4.764 -11.211 1.00 96.00 114 LEU A N 1
ATOM 888 C CA . LEU A 1 114 ? -0.584 5.750 -10.509 1.00 96.00 114 LEU A CA 1
ATOM 889 C C . LEU A 1 114 ? 0.864 5.664 -10.995 1.00 96.00 114 LEU A C 1
ATOM 891 O O . LEU A 1 114 ? 1.220 4.754 -11.746 1.00 96.00 114 LEU A O 1
ATOM 895 N N . ILE A 1 115 ? 1.698 6.616 -10.581 1.00 95.44 115 ILE A N 1
ATOM 896 C CA . ILE A 1 115 ? 3.109 6.676 -10.968 1.00 95.44 115 ILE A CA 1
ATOM 897 C C . ILE A 1 115 ? 3.985 6.501 -9.731 1.00 95.44 115 ILE A C 1
ATOM 899 O O . ILE A 1 115 ? 3.839 7.233 -8.757 1.00 95.44 115 ILE A O 1
ATOM 903 N N . GLY A 1 116 ? 4.904 5.542 -9.799 1.00 93.06 116 GLY A N 1
ATOM 904 C CA . GLY A 1 116 ? 5.991 5.346 -8.843 1.00 93.06 116 GLY A CA 1
ATOM 905 C C . GLY A 1 116 ? 7.351 5.541 -9.509 1.00 93.06 116 GLY A C 1
ATOM 906 O O . GLY A 1 116 ? 7.438 5.866 -10.694 1.00 93.06 116 GLY A O 1
ATOM 907 N N . TYR A 1 117 ? 8.428 5.296 -8.764 1.00 90.44 117 TYR A N 1
ATOM 908 C CA . TYR A 1 117 ? 9.795 5.378 -9.282 1.00 90.44 117 TYR A CA 1
ATOM 909 C C . TYR A 1 117 ? 10.600 4.154 -8.876 1.00 90.44 117 TYR A C 1
ATOM 911 O O . TYR A 1 117 ? 10.657 3.783 -7.706 1.00 90.44 117 TYR A O 1
ATOM 919 N N . VAL A 1 118 ? 11.278 3.541 -9.839 1.00 92.00 118 VAL A N 1
ATOM 920 C CA . VAL A 1 118 ? 12.165 2.404 -9.578 1.00 92.00 118 VAL A CA 1
ATOM 921 C C . VAL A 1 118 ? 13.604 2.811 -9.783 1.00 92.00 118 VAL A C 1
ATOM 923 O O . VAL A 1 118 ? 13.910 3.630 -10.652 1.00 92.00 118 VAL A O 1
ATOM 926 N N . ARG A 1 119 ? 14.510 2.201 -9.019 1.00 88.06 119 ARG A N 1
ATOM 927 C CA . ARG A 1 119 ? 15.931 2.323 -9.320 1.00 88.06 119 ARG A CA 1
ATOM 928 C C . ARG A 1 119 ? 16.211 1.616 -10.641 1.00 88.06 119 ARG A C 1
ATOM 930 O O . ARG A 1 119 ? 15.800 0.469 -10.818 1.00 88.06 119 ARG A O 1
ATOM 937 N N . SER A 1 120 ? 16.939 2.270 -11.540 1.00 90.06 120 SER A N 1
ATOM 938 C CA . SER A 1 120 ? 17.361 1.679 -12.809 1.00 90.06 120 SER A CA 1
ATOM 939 C C . SER A 1 120 ? 18.867 1.801 -13.003 1.00 90.06 120 SER A C 1
ATOM 941 O O . SER A 1 120 ? 19.504 2.740 -12.539 1.00 90.06 120 SER A O 1
ATOM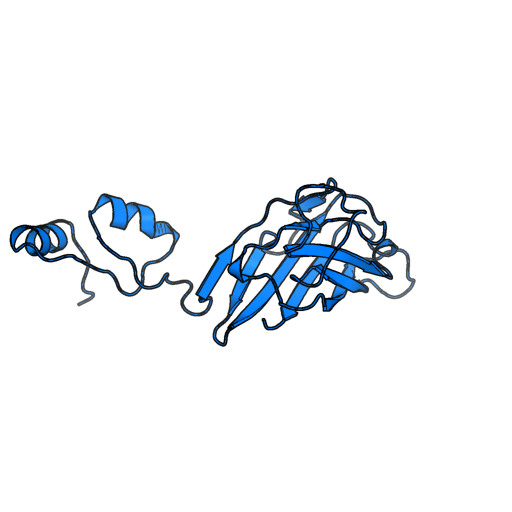 943 N N . ASN A 1 121 ? 19.443 0.817 -13.685 1.00 89.06 121 ASN A N 1
ATOM 944 C CA . ASN A 1 121 ? 20.772 0.885 -14.294 1.00 89.06 121 ASN A CA 1
ATOM 945 C C . ASN A 1 121 ? 20.696 0.721 -15.824 1.00 89.06 121 ASN A C 1
ATOM 947 O O . ASN A 1 121 ? 21.731 0.632 -16.480 1.00 89.06 121 ASN A O 1
ATOM 951 N N . LYS A 1 122 ? 19.477 0.641 -16.376 1.00 88.38 122 LYS A N 1
ATOM 952 C CA . LYS A 1 122 ? 19.212 0.409 -17.801 1.00 88.38 122 LYS A CA 1
ATOM 953 C C . LYS A 1 122 ? 19.121 1.711 -18.591 1.00 88.38 122 LYS A C 1
ATOM 955 O O . LYS A 1 122 ? 19.324 1.702 -19.800 1.00 88.38 122 LYS A O 1
ATOM 960 N N . VAL A 1 123 ? 18.850 2.825 -17.910 1.00 83.50 123 VAL A N 1
ATOM 961 C CA . VAL A 1 123 ? 18.751 4.153 -18.518 1.00 83.50 123 VAL A CA 1
ATOM 962 C C . VAL A 1 123 ? 19.989 4.972 -18.159 1.00 83.50 123 VAL A C 1
ATOM 964 O O . VAL A 1 123 ? 20.213 5.326 -17.002 1.00 83.50 123 VAL A O 1
ATOM 967 N N . THR A 1 124 ? 20.817 5.281 -19.156 1.00 84.62 124 THR A N 1
ATOM 968 C CA . THR A 1 124 ? 22.016 6.106 -18.965 1.00 84.62 124 THR A CA 1
ATOM 969 C C . THR A 1 124 ? 21.632 7.509 -18.487 1.00 84.62 124 THR A C 1
ATOM 971 O O . THR A 1 124 ? 20.793 8.167 -19.094 1.00 84.62 124 THR A O 1
ATOM 974 N N . GLY A 1 125 ? 22.258 7.973 -17.401 1.00 79.06 125 GLY A N 1
ATOM 975 C CA . GLY A 1 125 ? 22.012 9.301 -16.825 1.00 79.06 125 GLY A CA 1
ATOM 976 C C . GLY A 1 125 ? 20.851 9.378 -15.826 1.00 79.06 125 GLY A C 1
ATOM 977 O O . GLY A 1 125 ? 20.683 10.422 -15.203 1.00 79.06 125 GLY A O 1
ATOM 978 N N . PHE A 1 126 ? 20.098 8.290 -15.612 1.00 73.81 126 PHE A N 1
ATOM 979 C CA . PHE A 1 126 ? 18.987 8.252 -14.657 1.00 73.81 126 PHE A CA 1
ATOM 980 C C . PHE A 1 126 ? 19.148 7.119 -13.643 1.00 73.81 126 PHE A C 1
ATOM 982 O O . PHE A 1 126 ? 19.122 5.942 -13.990 1.00 73.81 126 PHE A O 1
ATOM 989 N N . SER A 1 127 ? 19.246 7.481 -12.362 1.00 83.38 127 SER A N 1
ATOM 990 C CA . SER A 1 127 ? 19.249 6.508 -11.260 1.00 83.38 127 SER A CA 1
ATOM 991 C C . SER A 1 127 ? 17.843 6.022 -10.900 1.00 83.38 127 SER A C 1
ATOM 993 O O . SER A 1 127 ? 17.699 4.921 -10.371 1.00 83.38 127 SER A O 1
ATOM 995 N N . PHE A 1 128 ? 16.816 6.824 -11.198 1.00 88.00 128 PHE A N 1
ATOM 996 C CA . PHE A 1 128 ? 15.408 6.516 -10.956 1.00 88.00 128 PHE A CA 1
ATOM 997 C C . PHE A 1 128 ? 14.577 6.798 -12.206 1.00 88.00 128 PHE A C 1
ATOM 999 O O . PHE A 1 128 ? 14.763 7.829 -12.851 1.00 88.00 128 PHE A O 1
ATOM 1006 N N . VAL A 1 129 ? 13.669 5.881 -12.536 1.00 91.31 129 VAL A N 1
ATOM 1007 C CA . VAL A 1 129 ? 12.815 5.944 -13.731 1.00 91.31 129 VAL A CA 1
ATOM 1008 C C . VAL A 1 129 ? 11.350 5.839 -13.302 1.00 91.31 129 VAL A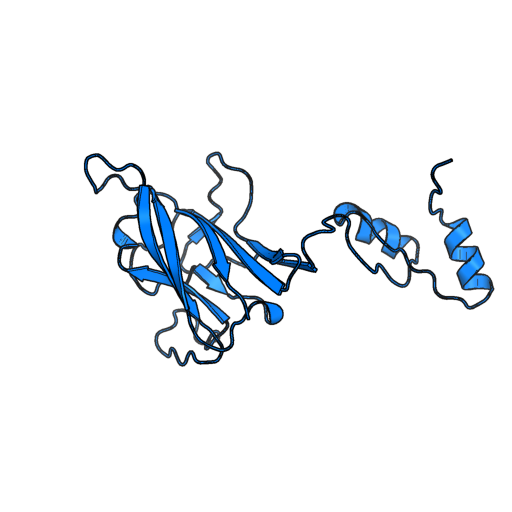 C 1
ATOM 1010 O O . VAL A 1 129 ? 11.045 4.990 -12.457 1.00 91.31 129 VAL A O 1
ATOM 1013 N N . PRO A 1 130 ? 10.447 6.681 -13.842 1.00 93.00 130 PRO A N 1
ATOM 1014 C CA . PRO A 1 130 ? 9.026 6.589 -13.541 1.00 93.00 130 PRO A CA 1
ATOM 1015 C C . PRO A 1 130 ? 8.428 5.295 -14.098 1.00 93.00 130 PRO A C 1
ATOM 1017 O O . PRO A 1 130 ? 8.693 4.907 -15.239 1.00 93.00 130 PRO A O 1
ATOM 1020 N N . VAL A 1 131 ? 7.578 4.663 -13.296 1.00 94.94 131 VAL A N 1
ATOM 1021 C CA . VAL A 1 131 ? 6.844 3.445 -13.650 1.00 94.94 131 VAL A CA 1
ATOM 1022 C C . VAL A 1 131 ? 5.372 3.617 -13.343 1.00 94.94 131 VAL A C 1
ATOM 1024 O O . VAL A 1 131 ? 5.009 4.297 -12.384 1.00 94.94 131 VAL A O 1
ATOM 1027 N N . ALA A 1 132 ? 4.520 2.979 -14.135 1.00 95.31 132 ALA A N 1
ATOM 1028 C CA . ALA A 1 132 ? 3.118 2.868 -13.783 1.00 95.31 132 ALA A CA 1
ATOM 1029 C C . ALA A 1 132 ? 2.930 1.807 -12.690 1.00 95.31 132 ALA A C 1
ATOM 1031 O O . ALA A 1 132 ? 3.642 0.801 -12.638 1.00 95.31 132 ALA A O 1
ATOM 1032 N N . VAL A 1 133 ? 1.944 2.031 -11.832 1.00 95.50 133 VAL A N 1
ATOM 1033 C CA . VAL A 1 133 ? 1.519 1.111 -10.778 1.00 95.50 133 VAL A CA 1
ATOM 1034 C C . VAL A 1 133 ? 0.004 1.008 -10.845 1.00 95.50 133 VAL A C 1
ATOM 1036 O O . VAL A 1 133 ? -0.698 2.020 -10.806 1.00 95.50 133 VAL A O 1
ATOM 1039 N N . GLY A 1 134 ? -0.502 -0.212 -10.995 1.00 94.06 134 GLY A N 1
ATOM 1040 C CA . GLY A 1 134 ? -1.932 -0.479 -11.048 1.00 94.06 134 GLY A CA 1
ATOM 1041 C C . GLY A 1 134 ? -2.504 -0.675 -9.650 1.00 94.06 134 GLY A C 1
ATOM 1042 O O . GLY A 1 134 ? -1.982 -1.474 -8.875 1.00 94.06 134 GLY A O 1
ATOM 1043 N N . VAL A 1 135 ? -3.600 0.021 -9.349 1.00 94.75 135 VAL A N 1
ATOM 1044 C CA . VAL A 1 135 ? -4.440 -0.223 -8.170 1.00 94.75 135 VAL A CA 1
ATOM 1045 C C . VAL A 1 135 ? -5.749 -0.833 -8.664 1.00 94.75 135 VAL A C 1
ATOM 1047 O O . VAL A 1 135 ? -6.548 -0.157 -9.314 1.00 94.75 135 VAL A O 1
ATOM 1050 N N . GLY A 1 136 ? -5.961 -2.121 -8.405 1.00 92.12 136 GLY A N 1
ATOM 1051 C CA . GLY A 1 136 ? -7.172 -2.841 -8.790 1.00 92.12 136 GLY A CA 1
ATOM 1052 C C . GLY A 1 136 ? -8.329 -2.511 -7.854 1.00 92.12 136 GLY A C 1
ATOM 1053 O O . GLY A 1 136 ? -8.360 -3.001 -6.727 1.00 92.12 136 GLY A O 1
ATOM 1054 N N . GLY A 1 137 ? -9.280 -1.696 -8.312 1.00 91.06 137 GLY A N 1
ATOM 1055 C CA . GLY A 1 137 ? -10.490 -1.358 -7.560 1.00 91.06 137 GLY A CA 1
ATOM 1056 C C . GLY A 1 137 ? -11.596 -2.406 -7.699 1.00 91.06 137 GLY A C 1
ATOM 1057 O O . GLY A 1 137 ? -11.409 -3.445 -8.331 1.00 91.06 137 GLY A O 1
ATOM 1058 N N . TYR A 1 138 ? -12.787 -2.118 -7.172 1.00 87.50 138 TYR A N 1
ATOM 1059 C CA . TYR A 1 138 ? -13.969 -2.980 -7.344 1.00 87.50 138 TYR A CA 1
ATOM 1060 C C . TYR A 1 138 ? -14.429 -3.109 -8.804 1.00 87.50 138 TYR A C 1
ATOM 1062 O O . TYR A 1 138 ? -15.124 -4.060 -9.150 1.00 87.50 138 TYR A O 1
ATOM 1070 N N . SER A 1 139 ? -14.045 -2.170 -9.675 1.00 83.81 139 SER A N 1
ATOM 1071 C CA . SER A 1 139 ? -14.284 -2.270 -11.118 1.00 83.81 139 SER A CA 1
ATOM 1072 C C . SER A 1 139 ? -13.361 -3.264 -11.830 1.00 83.81 139 SER A C 1
ATOM 1074 O O . SER A 1 139 ? -13.539 -3.488 -13.027 1.00 83.81 139 SER A O 1
ATOM 1076 N N . ALA A 1 140 ? -12.337 -3.795 -11.154 1.00 80.19 140 ALA A N 1
ATOM 1077 C CA . ALA A 1 140 ? -11.447 -4.784 -11.740 1.00 80.19 140 ALA A CA 1
ATOM 1078 C C . ALA A 1 140 ? -12.180 -6.121 -11.926 1.00 80.19 140 ALA A C 1
ATOM 1080 O O . ALA A 1 140 ? -12.907 -6.586 -11.054 1.00 80.19 140 ALA A O 1
ATOM 1081 N N . ASN A 1 141 ? -11.963 -6.738 -13.083 1.00 64.19 141 ASN A N 1
ATOM 1082 C CA . ASN A 1 141 ? -12.354 -8.112 -13.380 1.00 64.19 141 ASN A CA 1
ATOM 1083 C C . ASN A 1 141 ? -11.155 -8.769 -14.064 1.00 64.19 141 ASN A C 1
ATOM 1085 O O . ASN A 1 141 ? -11.172 -9.055 -15.260 1.00 64.19 141 ASN A O 1
ATOM 1089 N N . ASP A 1 142 ? -10.055 -8.893 -13.326 1.00 61.16 142 ASP A N 1
ATOM 1090 C CA . ASP A 1 142 ? -8.827 -9.440 -13.886 1.00 61.16 142 ASP A CA 1
ATOM 1091 C C . ASP A 1 142 ? -8.790 -10.958 -13.667 1.00 61.16 142 ASP A C 1
ATOM 1093 O O . ASP A 1 142 ? -8.602 -11.455 -12.560 1.00 61.16 142 ASP A O 1
ATOM 1097 N N . SER A 1 143 ? -9.025 -11.719 -14.736 1.00 55.50 143 SER A N 1
ATOM 1098 C CA . SER A 1 143 ? -8.918 -13.182 -14.727 1.00 55.50 143 SER A CA 1
ATOM 1099 C C . SER A 1 143 ? -7.482 -13.682 -14.909 1.00 55.50 143 SER A C 1
ATOM 1101 O O . SER A 1 143 ? -7.260 -14.890 -14.892 1.00 55.50 143 SER A O 1
ATOM 1103 N N . THR A 1 144 ? -6.520 -12.782 -15.129 1.00 57.94 144 THR A N 1
ATOM 1104 C CA . THR A 1 144 ? -5.102 -13.094 -15.379 1.00 57.94 144 THR A CA 1
ATOM 1105 C C . THR A 1 144 ? -4.225 -12.919 -14.137 1.00 57.94 144 THR A C 1
ATOM 1107 O O . THR A 1 144 ? -2.999 -12.995 -14.207 1.00 57.94 144 THR A O 1
ATOM 1110 N N . ILE A 1 145 ? -4.864 -12.734 -12.979 1.00 58.62 145 ILE A N 1
ATOM 1111 C CA . ILE A 1 145 ? -4.222 -12.589 -11.677 1.00 58.62 145 ILE A CA 1
ATOM 1112 C C . ILE A 1 145 ? -3.396 -13.827 -11.293 1.00 58.62 145 ILE A C 1
ATOM 1114 O O . ILE A 1 145 ? -3.835 -14.964 -11.459 1.00 58.62 145 ILE A O 1
ATOM 1118 N N . ALA A 1 146 ? -2.206 -13.611 -10.721 1.00 53.91 146 ALA A N 1
ATOM 1119 C CA . ALA A 1 146 ? -1.343 -14.704 -10.251 1.00 53.91 146 ALA A CA 1
ATOM 1120 C C . ALA A 1 146 ? -1.934 -15.464 -9.043 1.00 53.91 146 ALA A C 1
ATOM 1122 O O . ALA A 1 146 ? -1.550 -16.602 -8.781 1.00 53.91 146 ALA A O 1
ATOM 1123 N N . ASP A 1 147 ? -2.872 -14.853 -8.314 1.00 61.19 147 ASP A N 1
ATOM 1124 C CA . ASP A 1 147 ? -3.668 -15.507 -7.273 1.00 61.19 147 ASP A CA 1
ATOM 1125 C C . ASP A 1 147 ? -5.150 -15.388 -7.612 1.00 61.19 147 ASP A C 1
ATOM 1127 O O . ASP A 1 147 ? -5.723 -14.316 -7.449 1.00 61.19 147 ASP A O 1
ATOM 1131 N N . ALA A 1 148 ? -5.773 -16.500 -8.014 1.00 64.19 148 ALA A N 1
ATOM 1132 C CA . ALA A 1 148 ? -7.183 -16.589 -8.402 1.00 64.19 148 ALA A CA 1
ATOM 1133 C C . ALA A 1 148 ? -8.185 -16.087 -7.336 1.00 64.19 148 ALA A C 1
ATOM 1135 O O . ALA A 1 148 ? -9.360 -15.878 -7.651 1.00 64.19 148 ALA A O 1
ATOM 1136 N N . ASN A 1 149 ? -7.742 -15.883 -6.092 1.00 64.31 149 ASN A N 1
ATOM 1137 C CA . ASN A 1 149 ? -8.571 -15.376 -5.004 1.00 64.31 149 ASN A CA 1
ATOM 1138 C C . ASN A 1 149 ? -8.662 -13.839 -4.952 1.00 64.31 149 ASN A C 1
ATOM 1140 O O . ASN A 1 149 ? -9.486 -13.326 -4.198 1.00 64.31 149 ASN A O 1
ATOM 1144 N N . ILE A 1 150 ? -7.874 -13.091 -5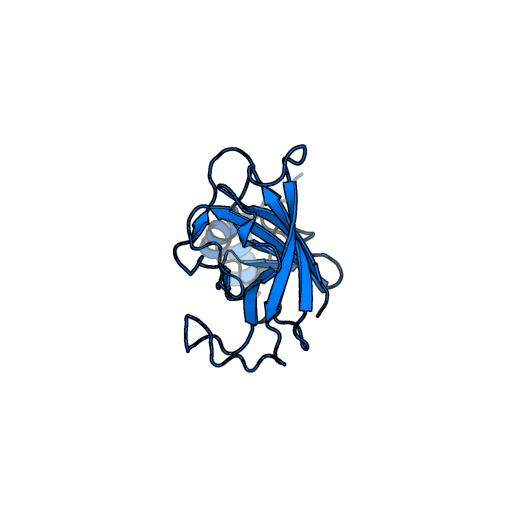.740 1.00 67.81 150 ILE A N 1
ATOM 1145 C CA . ILE A 1 150 ? -7.852 -11.614 -5.695 1.00 67.81 150 ILE A CA 1
ATOM 1146 C C . ILE A 1 150 ? -8.431 -10.989 -6.968 1.00 67.81 150 ILE A C 1
ATOM 1148 O O . ILE A 1 150 ? -7.718 -10.463 -7.817 1.00 67.81 150 ILE A O 1
ATOM 1152 N N . LYS A 1 151 ? -9.756 -11.010 -7.101 1.00 72.56 151 LYS A N 1
ATOM 1153 C CA . LYS A 1 151 ? -10.435 -10.423 -8.275 1.00 72.56 151 LYS A CA 1
ATOM 1154 C C . LYS A 1 151 ? -10.432 -8.888 -8.286 1.00 72.56 151 LYS A C 1
ATOM 1156 O O . LYS A 1 151 ? -10.542 -8.279 -9.345 1.00 72.56 151 LYS A O 1
ATOM 1161 N N . SER A 1 152 ? -10.294 -8.282 -7.111 1.00 83.94 152 SER A N 1
ATOM 1162 C CA . SER A 1 152 ? -10.247 -6.840 -6.858 1.00 83.94 152 SER A CA 1
ATOM 1163 C C . SER A 1 152 ? -9.440 -6.583 -5.586 1.00 83.94 152 SER A C 1
ATOM 1165 O O . SER A 1 152 ? -9.249 -7.501 -4.790 1.00 83.94 152 SER A O 1
ATOM 1167 N N . GLY A 1 153 ? -9.007 -5.344 -5.357 1.00 90.56 153 GLY A N 1
ATOM 1168 C CA . GLY A 1 153 ? -8.254 -4.979 -4.159 1.00 90.56 153 GLY A CA 1
ATOM 1169 C C . GLY A 1 153 ? -6.807 -5.449 -4.225 1.00 90.56 153 GLY A C 1
ATOM 1170 O O . GLY A 1 153 ? -6.361 -6.229 -3.389 1.00 90.56 153 GLY A O 1
ATOM 1171 N N . TYR A 1 154 ? -6.066 -4.992 -5.231 1.00 91.94 154 TYR A N 1
ATOM 1172 C CA . TYR A 1 154 ? -4.661 -5.361 -5.400 1.00 91.94 154 TYR A CA 1
ATOM 1173 C C . TYR A 1 154 ? -3.792 -4.198 -5.849 1.00 91.94 154 TYR A C 1
ATOM 1175 O O . TYR A 1 154 ? -4.267 -3.232 -6.446 1.00 91.94 154 TY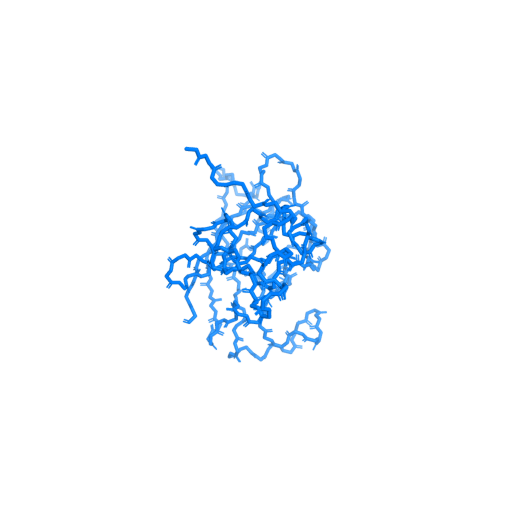R A O 1
ATOM 1183 N N . LEU A 1 155 ? -2.494 -4.355 -5.613 1.00 94.31 155 LEU A N 1
ATOM 1184 C CA . LEU A 1 155 ? -1.449 -3.529 -6.190 1.00 94.31 155 LEU A CA 1
ATOM 1185 C C . LEU A 1 155 ? -0.625 -4.368 -7.170 1.00 94.31 155 LEU A C 1
ATOM 1187 O O . LEU A 1 155 ? -0.150 -5.449 -6.808 1.00 94.31 155 LEU A O 1
ATOM 1191 N N . CYS A 1 156 ? -0.431 -3.881 -8.392 1.00 93.25 156 CYS A N 1
ATOM 1192 C CA . CYS A 1 156 ? 0.369 -4.564 -9.406 1.00 93.25 156 CYS A CA 1
ATOM 1193 C C . CYS A 1 156 ? 1.326 -3.625 -10.147 1.00 93.25 156 CYS A C 1
ATOM 1195 O O . CYS A 1 156 ? 1.171 -2.401 -10.164 1.00 93.25 156 CYS A O 1
ATOM 1197 N N . THR A 1 157 ? 2.345 -4.216 -10.760 1.00 93.88 157 THR A N 1
ATOM 1198 C CA . THR A 1 157 ? 3.316 -3.514 -11.597 1.00 93.88 157 THR A CA 1
ATOM 1199 C C . THR A 1 157 ? 2.670 -3.067 -12.909 1.00 93.88 157 THR A C 1
ATOM 1201 O O . THR A 1 157 ? 1.855 -3.781 -13.493 1.00 93.88 157 THR A O 1
ATOM 1204 N N . GLY A 1 158 ? 3.024 -1.880 -13.394 1.00 92.12 158 GLY A N 1
ATOM 1205 C CA . GLY A 1 158 ? 2.557 -1.344 -14.671 1.00 92.12 158 GLY A CA 1
ATOM 1206 C C . GLY A 1 158 ? 3.688 -1.166 -15.683 1.00 92.12 158 GLY A C 1
ATOM 1207 O O . GLY A 1 158 ? 4.805 -1.648 -15.504 1.00 92.12 158 GLY A O 1
ATOM 1208 N N . THR A 1 159 ? 3.389 -0.450 -16.765 1.00 93.88 159 THR A N 1
ATOM 1209 C CA . THR A 1 159 ? 4.348 -0.047 -17.803 1.00 93.88 159 THR A CA 1
ATOM 1210 C C . THR A 1 159 ? 5.641 0.526 -17.210 1.00 93.88 159 THR A C 1
ATOM 1212 O O . THR A 1 159 ? 5.600 1.290 -16.242 1.00 93.88 159 THR A O 1
ATOM 1215 N N . ASN A 1 160 ? 6.778 0.199 -17.828 1.00 93.69 160 ASN A N 1
ATOM 1216 C CA . ASN A 1 160 ? 8.140 0.570 -17.429 1.00 93.69 160 ASN A CA 1
ATOM 1217 C C . ASN A 1 160 ? 8.674 -0.126 -16.168 1.00 93.69 160 ASN A C 1
ATOM 1219 O O . ASN A 1 160 ? 9.807 0.144 -15.761 1.00 93.69 160 ASN A O 1
ATOM 1223 N N . TRP A 1 161 ? 7.925 -1.041 -15.540 1.00 94.31 161 TRP A N 1
ATOM 1224 C CA . TRP A 1 161 ? 8.445 -1.800 -14.399 1.00 94.31 161 TRP A CA 1
ATOM 1225 C C . TRP A 1 161 ? 9.688 -2.624 -14.751 1.00 94.31 161 TRP A C 1
ATOM 1227 O O . TRP A 1 161 ? 10.574 -2.814 -13.912 1.00 94.31 161 TRP A O 1
ATOM 1237 N N . GLU A 1 162 ? 9.828 -3.019 -16.017 1.00 92.56 162 GLU A N 1
ATOM 1238 C CA . GLU A 1 162 ? 10.997 -3.733 -16.512 1.00 92.56 162 GLU A CA 1
ATOM 1239 C C . GLU A 1 162 ? 12.296 -2.925 -16.385 1.00 92.56 162 GLU A C 1
ATOM 1241 O O . GLU A 1 162 ? 13.385 -3.499 -16.455 1.00 92.56 162 GLU A O 1
ATOM 1246 N N . GLN A 1 163 ? 12.213 -1.613 -16.139 1.00 92.81 163 GLN A N 1
ATOM 1247 C CA . GLN A 1 163 ? 13.362 -0.748 -15.873 1.00 92.81 163 GLN A CA 1
ATOM 1248 C C . GLN A 1 163 ? 13.965 -0.941 -14.476 1.00 92.81 163 GLN A C 1
ATOM 1250 O O . GLN A 1 163 ? 15.107 -0.523 -14.256 1.00 92.81 163 GLN A O 1
ATOM 1255 N N . ARG A 1 164 ? 13.247 -1.585 -13.543 1.00 92.88 164 ARG A N 1
ATOM 1256 C CA . ARG A 1 164 ? 13.724 -1.839 -12.177 1.00 92.88 164 ARG A CA 1
ATOM 1257 C C . ARG A 1 164 ? 14.964 -2.732 -12.192 1.00 92.88 164 ARG A C 1
ATOM 1259 O O . ARG A 1 164 ? 14.944 -3.834 -12.736 1.00 92.88 164 ARG A O 1
ATOM 1266 N N . SER A 1 165 ? 16.046 -2.282 -11.564 1.00 88.81 165 SER A N 1
ATOM 1267 C CA . SER A 1 165 ? 17.314 -3.020 -11.526 1.00 88.81 165 SER A CA 1
ATOM 1268 C C . SER A 1 165 ? 17.461 -3.930 -10.306 1.00 88.81 165 SER A C 1
ATOM 1270 O O . SER A 1 165 ? 17.964 -5.042 -10.441 1.00 88.81 165 SER A O 1
ATOM 1272 N N . SER A 1 166 ? 17.030 -3.482 -9.125 1.00 83.56 166 SER A N 1
ATOM 1273 C CA . SER A 1 166 ? 17.176 -4.246 -7.876 1.00 83.56 166 SER A CA 1
ATOM 1274 C C . SER A 1 166 ? 15.972 -4.107 -6.947 1.00 83.56 166 SER A C 1
ATOM 1276 O O . SER A 1 166 ? 15.325 -5.099 -6.619 1.00 83.56 166 SER A O 1
ATOM 1278 N N . TYR A 1 167 ? 15.623 -2.882 -6.563 1.00 88.69 167 TYR A N 1
ATOM 1279 C CA . TYR A 1 167 ? 14.501 -2.594 -5.673 1.00 88.69 167 TYR A CA 1
ATOM 1280 C C . TYR A 1 167 ? 13.631 -1.454 -6.204 1.00 88.69 167 TYR A C 1
ATOM 1282 O O . TYR A 1 167 ? 14.033 -0.680 -7.078 1.00 88.69 167 TYR A O 1
ATOM 1290 N N . ALA A 1 168 ? 12.430 -1.363 -5.647 1.00 90.44 168 ALA A N 1
ATOM 1291 C CA . ALA A 1 168 ? 11.518 -0.249 -5.823 1.00 90.44 168 ALA A CA 1
ATOM 1292 C C . ALA A 1 168 ? 11.153 0.309 -4.446 1.00 90.44 168 ALA A C 1
ATOM 1294 O O . ALA A 1 168 ? 10.818 -0.464 -3.549 1.00 90.44 168 ALA A O 1
ATOM 1295 N N . ALA A 1 169 ? 11.268 1.626 -4.290 1.00 90.06 169 ALA A N 1
ATOM 1296 C CA . ALA A 1 169 ? 10.978 2.342 -3.055 1.00 90.06 169 ALA A CA 1
ATOM 1297 C C . ALA A 1 169 ? 10.307 3.672 -3.413 1.00 90.06 169 ALA A C 1
ATOM 1299 O O . ALA A 1 169 ? 10.978 4.568 -3.925 1.00 90.06 169 ALA A O 1
ATOM 1300 N N . PHE A 1 170 ? 8.994 3.765 -3.224 1.00 91.69 170 PHE A N 1
ATOM 1301 C CA . PHE A 1 170 ? 8.208 4.952 -3.559 1.00 91.69 170 PHE A CA 1
ATOM 1302 C C . PHE A 1 170 ? 6.865 4.957 -2.824 1.00 91.69 170 PHE A C 1
ATOM 1304 O O . PHE A 1 170 ? 6.389 3.914 -2.377 1.00 91.69 170 PHE A O 1
ATOM 1311 N N . ASP A 1 171 ? 6.242 6.127 -2.777 1.00 93.44 171 ASP A N 1
ATOM 1312 C CA . ASP A 1 171 ? 4.955 6.369 -2.133 1.00 93.44 171 ASP A CA 1
ATOM 1313 C C . ASP A 1 171 ? 3.904 6.724 -3.193 1.00 93.44 171 ASP A C 1
ATOM 1315 O O . ASP A 1 171 ? 4.186 7.465 -4.140 1.00 93.44 171 ASP A O 1
ATOM 1319 N N . ILE A 1 172 ? 2.695 6.180 -3.055 1.00 95.12 172 ILE A N 1
ATOM 1320 C CA . ILE A 1 172 ? 1.544 6.491 -3.913 1.00 95.12 172 ILE A CA 1
ATOM 1321 C C . ILE A 1 172 ? 0.341 6.889 -3.067 1.00 95.12 172 ILE A C 1
ATOM 1323 O O . ILE A 1 172 ? 0.128 6.359 -1.978 1.00 95.12 172 ILE A O 1
ATOM 1327 N N . PHE A 1 173 ? -0.466 7.797 -3.610 1.00 94.56 173 PHE A N 1
ATOM 1328 C CA . PHE A 1 173 ? -1.607 8.391 -2.923 1.00 94.56 173 PHE A CA 1
ATOM 1329 C C . PHE A 1 173 ? -2.844 8.343 -3.813 1.00 94.56 173 PHE A C 1
ATOM 1331 O O . PHE A 1 173 ? -2.758 8.614 -5.014 1.00 94.56 173 PHE A O 1
ATOM 1338 N N . TYR A 1 174 ? -3.995 8.008 -3.237 1.00 94.56 174 TYR A N 1
ATOM 1339 C CA . TYR A 1 174 ? -5.285 8.075 -3.922 1.00 94.56 174 TYR A CA 1
ATOM 1340 C C . TYR 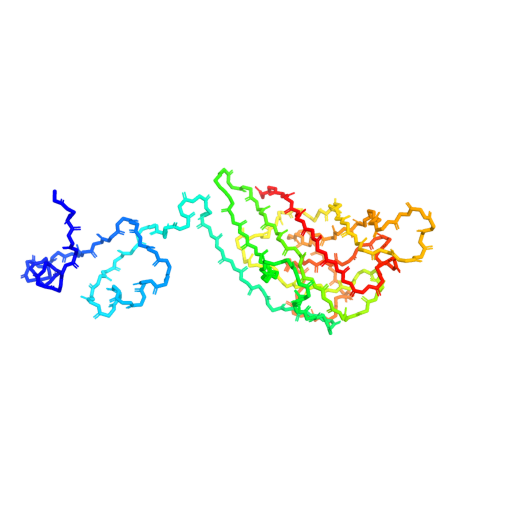A 1 174 ? -6.441 8.231 -2.940 1.00 94.56 174 TYR A C 1
ATOM 1342 O O . TYR A 1 174 ? -6.288 8.064 -1.738 1.00 94.56 174 TYR A O 1
ATOM 1350 N N . ARG A 1 175 ? -7.624 8.547 -3.464 1.00 87.94 175 ARG A N 1
ATOM 1351 C CA . ARG A 1 175 ? -8.863 8.653 -2.686 1.00 87.94 175 ARG A CA 1
ATOM 1352 C C . ARG A 1 175 ? -9.856 7.589 -3.132 1.00 87.94 175 ARG A C 1
ATOM 1354 O O . ARG A 1 175 ? -9.820 7.171 -4.293 1.00 87.94 175 ARG A O 1
ATOM 1361 N N . ILE A 1 176 ? -10.712 7.173 -2.204 1.00 81.38 176 ILE A N 1
ATOM 1362 C CA . ILE A 1 176 ? -11.783 6.187 -2.413 1.00 81.38 176 ILE A CA 1
ATOM 1363 C C . ILE A 1 176 ? -13.129 6.892 -2.539 1.00 81.38 176 ILE A C 1
ATOM 1365 O O . ILE A 1 176 ? -13.352 7.874 -1.798 1.00 81.38 176 ILE A O 1
#

Foldseek 3Di:
DPDDDDLVVCVVCVVVVHAAEAAEAAPVCPVVVVVSPHPYYNYYPVVFWPDKDQFDFDQQKDAAPPDDDDGFMWTQGDPQKIKTKFGIWDGDQDFFAFGGFADPSRADQAKDWWKFWAQAPPDPPDRIDIFIKIAFHPPAQDCPYPDNVPRGGTITGHPPSNRHDTIGTGMDMDHD

Organism: Enterococcus avium (NCBI:txid33945)

pLDDT: mean 84.12, std 12.94, range [41.44, 96.31]